Protein AF-A0A5K0XTN1-F1 (afdb_monomer_lite)

Foldseek 3Di:
DDDPPVVVCVVVVADPVGDDPVRVVVCCVVPNDPDDDDDD

Sequence (40 aa):
ERLPLEEVFDQLRTTRAGLTSADGEARLLIFGPNKLEEKP

Secondary structure (DSSP, 8-state):
----HHHHHHHHT-BTTB--HHHHHHHHHHH----PPPP-

pLDDT: mean 93.06, std 5.85, range [71.0, 97.19]

Structure (mmCIF, N/CA/C/O backbone):
data_AF-A0A5K0XTN1-F1
#
_entry.id   AF-A0A5K0XTN1-F1
#
loop_
_atom_site.group_PDB
_atom_site.id
_atom_site.type_symbol
_atom_site.label_atom_id
_atom_site.label_alt_id
_atom_site.label_comp_id
_atom_site.label_asym_id
_atom_site.label_entity_id
_atom_site.label_seq_id
_atom_site.pdbx_PDB_ins_code
_atom_site.Cartn_x
_atom_site.Cartn_y
_atom_site.Cartn_z
_atom_site.occupancy
_atom_site.B_iso_or_equiv
_atom_site.auth_seq_id
_atom_site.auth_comp_id
_atom_site.auth_asym_id
_atom_site.auth_atom_id
_atom_site.pdbx_PDB_model_num
ATOM 1 N N . GLU A 1 1 ? 6.966 -15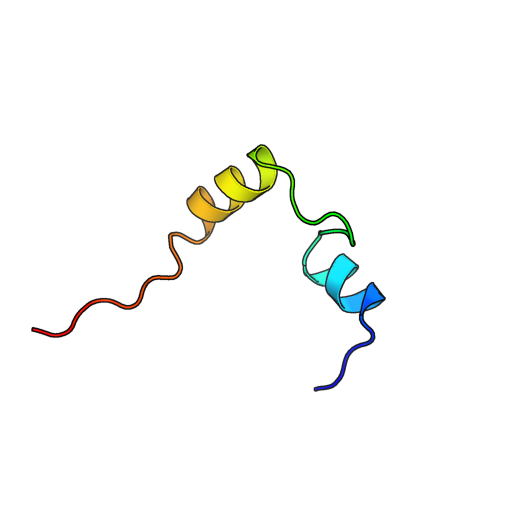.639 9.768 1.00 71.00 1 GLU A N 1
ATOM 2 C CA . GLU A 1 1 ? 7.530 -16.243 8.540 1.00 71.00 1 GLU A CA 1
ATOM 3 C C . GLU A 1 1 ? 8.540 -15.315 7.887 1.00 71.00 1 GLU A C 1
ATOM 5 O O . GLU A 1 1 ? 8.519 -14.121 8.165 1.00 71.00 1 GLU A O 1
ATOM 10 N N . ARG A 1 2 ? 9.436 -15.864 7.060 1.00 86.38 2 ARG A N 1
ATOM 11 C CA . ARG A 1 2 ? 10.348 -15.106 6.195 1.00 86.38 2 ARG A CA 1
ATOM 12 C C . ARG A 1 2 ? 10.026 -15.487 4.755 1.00 86.38 2 ARG A C 1
ATOM 14 O O . ARG A 1 2 ? 10.202 -16.645 4.398 1.00 86.38 2 ARG A O 1
ATOM 21 N N . LEU A 1 3 ? 9.555 -14.521 3.978 1.00 92.88 3 LEU A N 1
ATOM 22 C CA . LEU A 1 3 ? 9.245 -14.670 2.560 1.00 92.88 3 LEU A CA 1
ATOM 23 C C . LEU A 1 3 ? 10.284 -13.880 1.745 1.00 92.88 3 LEU A C 1
ATOM 25 O O . LEU A 1 3 ? 10.686 -12.798 2.194 1.00 92.88 3 LEU A O 1
ATOM 29 N N . PRO A 1 4 ? 10.741 -14.372 0.582 1.00 95.81 4 PRO A N 1
ATOM 30 C CA . PRO A 1 4 ? 11.533 -13.569 -0.342 1.00 95.81 4 PRO A CA 1
ATOM 31 C C . PRO A 1 4 ? 10.799 -12.289 -0.750 1.00 95.81 4 PRO A C 1
ATOM 33 O O . PRO A 1 4 ? 9.584 -12.280 -0.919 1.00 95.81 4 PRO A O 1
ATOM 36 N N . LEU A 1 5 ? 11.548 -11.198 -0.931 1.00 93.62 5 LEU A N 1
ATOM 37 C CA . LEU A 1 5 ? 10.960 -9.886 -1.220 1.00 93.62 5 LEU A CA 1
ATOM 38 C C . LEU A 1 5 ? 10.124 -9.880 -2.511 1.00 93.62 5 LEU A C 1
ATOM 40 O O . LEU A 1 5 ? 9.089 -9.227 -2.555 1.00 93.62 5 LEU A O 1
ATOM 44 N N . GLU A 1 6 ? 10.551 -10.616 -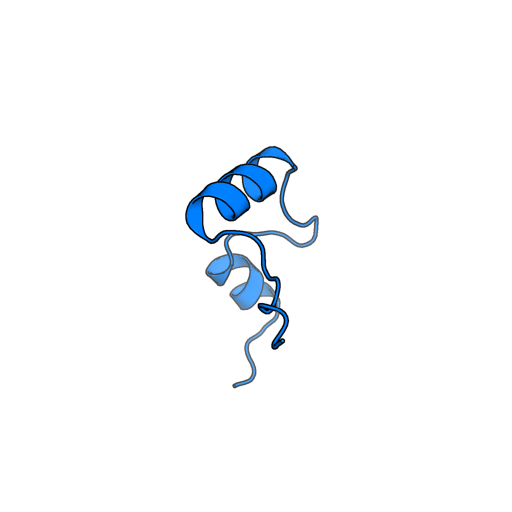3.537 1.00 94.62 6 GLU A N 1
ATOM 45 C CA . GLU A 1 6 ? 9.804 -10.702 -4.799 1.00 94.62 6 GLU A CA 1
ATOM 46 C C . GLU A 1 6 ? 8.426 -11.349 -4.604 1.00 94.62 6 GLU A C 1
ATOM 48 O O . GLU A 1 6 ? 7.426 -10.849 -5.106 1.00 94.62 6 GLU A O 1
ATOM 53 N N . GLU A 1 7 ? 8.335 -12.383 -3.768 1.00 95.56 7 GLU A N 1
ATOM 54 C CA . GLU A 1 7 ? 7.059 -13.037 -3.463 1.00 95.56 7 GLU A CA 1
ATOM 55 C C . GLU A 1 7 ? 6.127 -12.127 -2.643 1.00 95.56 7 GLU A C 1
ATOM 57 O O . GLU A 1 7 ? 4.904 -12.217 -2.758 1.00 95.56 7 GLU A O 1
ATOM 62 N N . VAL A 1 8 ? 6.680 -11.202 -1.845 1.00 95.38 8 VAL A N 1
ATOM 63 C CA . VAL A 1 8 ? 5.881 -10.180 -1.146 1.00 95.38 8 VAL A CA 1
ATOM 64 C C . VAL A 1 8 ? 5.210 -9.251 -2.158 1.00 95.38 8 VAL A C 1
ATOM 66 O O . VAL A 1 8 ? 4.051 -8.879 -1.971 1.00 95.38 8 VAL A O 1
ATOM 69 N N . PHE A 1 9 ? 5.909 -8.878 -3.231 1.00 96.06 9 PHE A N 1
ATOM 70 C CA . PHE A 1 9 ? 5.350 -8.021 -4.274 1.00 96.06 9 PHE A CA 1
ATOM 71 C C . PHE A 1 9 ? 4.195 -8.695 -5.011 1.00 96.06 9 PHE A C 1
ATOM 73 O O . PHE A 1 9 ? 3.152 -8.062 -5.191 1.00 96.06 9 PHE A O 1
ATOM 80 N N . ASP A 1 10 ? 4.324 -9.985 -5.319 1.00 95.00 10 ASP A N 1
ATOM 81 C CA . ASP A 1 10 ? 3.247 -10.768 -5.927 1.00 95.00 10 ASP A CA 1
ATOM 82 C C . ASP A 1 10 ? 2.031 -10.884 -4.996 1.00 95.00 10 ASP A C 1
ATOM 84 O O . ASP A 1 10 ? 0.901 -10.588 -5.397 1.00 95.00 10 ASP A O 1
ATOM 88 N N . GLN A 1 11 ? 2.246 -11.238 -3.724 1.00 93.88 11 GLN A N 1
ATOM 89 C CA . GLN A 1 11 ? 1.163 -11.367 -2.742 1.00 93.88 11 GLN A CA 1
ATOM 90 C C . GLN A 1 11 ? 0.437 -10.042 -2.498 1.00 93.88 11 GLN A C 1
ATOM 92 O O . GLN A 1 11 ? -0.795 -9.997 -2.450 1.00 93.88 11 GLN A O 1
ATOM 97 N N . LEU A 1 12 ? 1.188 -8.947 -2.364 1.00 93.75 12 LEU A N 1
ATOM 98 C CA . LEU A 1 12 ? 0.631 -7.618 -2.133 1.00 93.75 12 LEU A CA 1
ATOM 99 C C . LEU A 1 12 ? 0.185 -6.925 -3.421 1.00 93.75 12 LEU A C 1
ATOM 101 O O . LEU A 1 12 ? -0.338 -5.810 -3.331 1.00 93.75 12 LEU A O 1
ATOM 105 N N . ARG A 1 13 ? 0.363 -7.557 -4.590 1.00 93.88 13 ARG A N 1
ATOM 106 C CA . ARG A 1 13 ? 0.077 -7.005 -5.924 1.00 93.88 13 ARG A CA 1
ATOM 107 C C . ARG A 1 13 ? 0.636 -5.593 -6.076 1.00 93.88 13 ARG A C 1
ATOM 109 O O . ARG A 1 13 ? -0.104 -4.640 -6.313 1.00 93.88 13 ARG A O 1
ATOM 116 N N . THR A 1 14 ? 1.925 -5.449 -5.815 1.00 95.50 14 THR A N 1
ATOM 117 C CA . THR A 1 14 ? 2.655 -4.183 -5.921 1.00 95.50 14 THR A CA 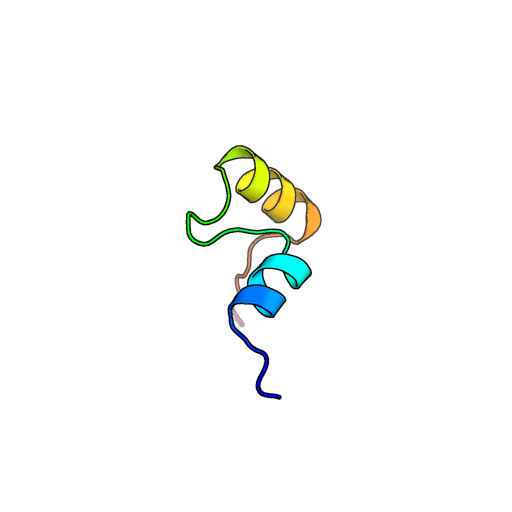1
ATOM 118 C C . THR A 1 14 ? 4.013 -4.440 -6.559 1.00 95.50 14 THR A C 1
ATOM 120 O O . THR A 1 14 ? 4.340 -5.571 -6.896 1.00 95.50 14 THR A O 1
ATOM 123 N N . THR A 1 15 ? 4.803 -3.397 -6.766 1.00 95.25 15 THR A N 1
ATOM 124 C CA . THR A 1 15 ? 6.138 -3.517 -7.358 1.00 95.25 15 THR A CA 1
ATOM 125 C C . THR A 1 15 ? 7.176 -2.835 -6.478 1.00 95.25 15 THR A C 1
ATOM 127 O O . THR A 1 15 ? 6.847 -2.163 -5.499 1.00 95.25 15 THR A O 1
ATOM 130 N N . ARG A 1 16 ? 8.449 -2.925 -6.877 1.00 95.62 16 ARG A N 1
ATOM 131 C CA . ARG A 1 16 ? 9.538 -2.143 -6.271 1.00 95.62 16 ARG A CA 1
ATOM 132 C C . ARG A 1 16 ? 9.318 -0.630 -6.354 1.00 95.62 16 ARG A C 1
ATOM 134 O O . ARG A 1 16 ? 9.829 0.088 -5.503 1.00 95.62 16 ARG A O 1
ATOM 141 N N . ALA A 1 17 ? 8.564 -0.156 -7.347 1.00 95.69 17 ALA A N 1
ATOM 142 C CA . ALA A 1 17 ? 8.185 1.251 -7.476 1.00 95.69 17 ALA A CA 1
ATOM 143 C C . ALA A 1 17 ? 6.978 1.633 -6.594 1.00 95.69 17 ALA A C 1
ATOM 145 O O . ALA A 1 17 ? 6.627 2.806 -6.515 1.00 95.69 17 ALA A O 1
ATOM 146 N N . GLY A 1 18 ? 6.361 0.660 -5.916 1.00 95.50 18 GLY A N 1
ATOM 147 C CA . GLY A 1 18 ? 5.171 0.854 -5.099 1.00 95.50 18 GLY A CA 1
ATOM 148 C C . GLY A 1 18 ? 3.870 0.803 -5.899 1.00 95.50 18 GLY A C 1
ATOM 149 O O . GLY A 1 18 ? 3.813 0.256 -7.003 1.00 95.50 18 GLY A O 1
ATOM 150 N N . LEU A 1 19 ? 2.818 1.345 -5.283 1.00 96.25 19 LEU A N 1
ATOM 151 C CA . LEU A 1 19 ? 1.484 1.477 -5.863 1.00 96.25 19 LEU A CA 1
ATOM 152 C C . LEU A 1 19 ? 1.345 2.817 -6.580 1.00 96.25 19 LEU A C 1
ATOM 154 O O . LEU A 1 19 ? 1.933 3.816 -6.161 1.00 96.25 19 LEU A O 1
ATOM 158 N N . THR A 1 20 ? 0.512 2.856 -7.616 1.00 96.38 20 THR A N 1
ATOM 159 C CA . THR A 1 20 ? 0.072 4.133 -8.183 1.00 96.38 20 THR A CA 1
ATOM 160 C C . THR A 1 20 ? -0.892 4.838 -7.223 1.00 96.38 20 THR A C 1
ATOM 162 O O . THR A 1 20 ? -1.489 4.200 -6.351 1.00 96.38 20 THR A O 1
ATOM 165 N N . SER A 1 21 ? -1.095 6.149 -7.390 1.00 96.75 21 SER A N 1
ATOM 166 C CA . SER A 1 21 ? -2.084 6.889 -6.589 1.00 96.75 21 SER A CA 1
ATOM 167 C C . SER A 1 21 ? -3.486 6.282 -6.709 1.00 96.75 21 SER A C 1
ATOM 169 O O . SER A 1 21 ? -4.159 6.104 -5.699 1.00 96.75 21 SER A O 1
ATOM 171 N N . ALA A 1 22 ? -3.880 5.867 -7.918 1.00 97.19 22 ALA A N 1
ATOM 172 C CA . ALA A 1 22 ? -5.173 5.232 -8.169 1.00 97.19 22 ALA A CA 1
ATOM 173 C C . ALA A 1 22 ? -5.321 3.886 -7.431 1.00 97.19 22 ALA A C 1
ATOM 175 O O . ALA A 1 22 ? -6.362 3.623 -6.829 1.00 97.19 22 ALA A O 1
ATOM 176 N N . ASP A 1 23 ? -4.274 3.052 -7.418 1.00 96.19 23 ASP A N 1
ATOM 177 C CA . ASP A 1 23 ? -4.283 1.788 -6.668 1.00 96.19 23 ASP A CA 1
ATOM 178 C C . ASP A 1 23 ? -4.360 2.027 -5.154 1.00 96.19 23 ASP A C 1
ATOM 180 O O . ASP A 1 23 ? -5.034 1.288 -4.433 1.00 96.19 23 ASP A O 1
ATOM 184 N N . GLY A 1 24 ? -3.664 3.056 -4.662 1.00 95.56 24 GLY A N 1
ATOM 185 C CA . GLY A 1 24 ? -3.705 3.466 -3.260 1.00 95.56 24 GLY A CA 1
ATOM 186 C C . GLY A 1 24 ? -5.102 3.914 -2.832 1.00 95.56 24 GLY A C 1
ATOM 187 O O . GLY A 1 24 ? -5.617 3.438 -1.820 1.00 95.56 24 GLY A O 1
ATOM 188 N N . GLU A 1 25 ? -5.744 4.765 -3.632 1.00 96.94 25 GLU A N 1
ATOM 189 C CA . GLU A 1 25 ? -7.118 5.228 -3.409 1.00 96.94 25 GLU A CA 1
ATOM 190 C C . GLU A 1 25 ? -8.116 4.064 -3.417 1.00 96.94 25 GLU A C 1
ATOM 192 O O . GLU A 1 25 ? -8.919 3.934 -2.492 1.00 96.94 25 GLU A O 1
ATOM 197 N N . ALA A 1 26 ? -8.017 3.156 -4.394 1.00 96.31 26 ALA A N 1
ATOM 198 C CA . ALA A 1 26 ? -8.869 1.970 -4.459 1.00 96.31 26 ALA A CA 1
ATOM 199 C C . ALA A 1 26 ? -8.734 1.090 -3.203 1.00 96.31 26 ALA A C 1
ATOM 201 O O . ALA A 1 26 ? -9.733 0.599 -2.675 1.00 96.31 26 ALA A O 1
ATOM 202 N N . ARG A 1 27 ? -7.514 0.915 -2.678 1.00 96.62 27 ARG A N 1
ATOM 203 C CA . ARG A 1 27 ? -7.287 0.157 -1.437 1.00 96.62 27 ARG A CA 1
ATOM 204 C C . ARG A 1 27 ? -7.851 0.862 -0.213 1.00 96.62 27 ARG A C 1
ATOM 206 O O . ARG A 1 27 ? -8.433 0.184 0.627 1.00 96.62 27 ARG A O 1
ATOM 213 N N . LEU A 1 28 ? -7.713 2.182 -0.111 1.00 96.19 28 LEU A N 1
ATOM 214 C CA . LEU A 1 28 ? -8.301 2.949 0.992 1.00 96.19 28 LEU A CA 1
ATOM 215 C C . LEU A 1 28 ? -9.826 2.825 1.019 1.00 96.19 28 LEU A C 1
ATOM 217 O O . LEU A 1 28 ? -10.398 2.712 2.097 1.00 96.19 28 LEU A O 1
ATOM 221 N N . LEU A 1 29 ? -10.482 2.783 -0.144 1.00 96.00 29 LEU A N 1
ATOM 222 C CA . LEU A 1 29 ? -11.930 2.568 -0.224 1.00 96.00 29 LEU A CA 1
ATOM 223 C C . LEU A 1 29 ? -12.353 1.169 0.252 1.00 96.00 29 LEU A C 1
ATOM 225 O O . LEU A 1 29 ? -13.413 1.031 0.855 1.00 96.00 29 LEU A O 1
ATOM 229 N N . ILE A 1 30 ? -11.539 0.140 -0.008 1.00 95.31 30 ILE A N 1
ATOM 230 C CA . ILE A 1 30 ? -11.8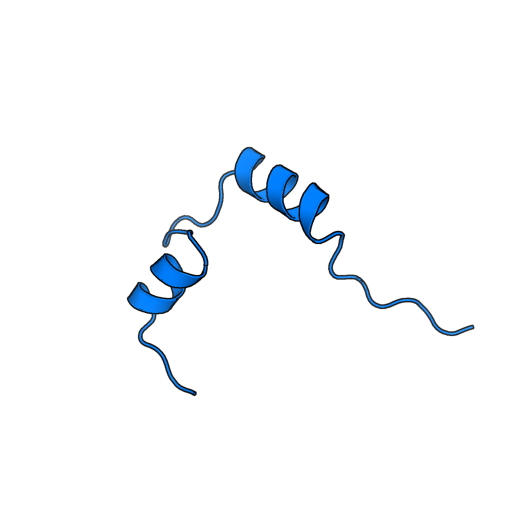50 -1.256 0.350 1.00 95.31 30 ILE A CA 1
ATOM 231 C C . ILE A 1 30 ? -11.507 -1.558 1.814 1.00 95.31 30 ILE A C 1
ATOM 233 O O . ILE A 1 30 ? -12.293 -2.189 2.516 1.00 95.31 30 ILE A O 1
ATOM 237 N N . PHE A 1 31 ? -10.320 -1.150 2.263 1.00 95.06 31 PHE A N 1
ATOM 238 C CA . PHE A 1 31 ? -9.767 -1.525 3.568 1.00 95.06 31 PHE A CA 1
ATOM 239 C C . PHE A 1 31 ? -9.932 -0.444 4.637 1.00 95.06 31 PHE A C 1
ATOM 241 O O . PHE A 1 31 ? -9.786 -0.736 5.822 1.00 95.06 31 PHE A O 1
ATOM 248 N N . GLY A 1 32 ? -10.240 0.789 4.238 1.00 94.38 32 GLY A N 1
ATOM 249 C CA . GLY A 1 32 ? -10.277 1.934 5.134 1.00 94.38 32 GLY A CA 1
ATOM 250 C C . GLY A 1 32 ? -8.883 2.444 5.527 1.00 94.38 32 GLY A C 1
ATOM 251 O O . GLY A 1 32 ? -7.851 1.889 5.132 1.00 94.38 32 GLY A O 1
ATOM 252 N N . PRO A 1 33 ? -8.831 3.545 6.293 1.00 94.94 33 PRO A N 1
ATOM 253 C CA . PRO A 1 33 ? -7.582 4.078 6.813 1.00 94.94 33 PRO A CA 1
ATOM 254 C C . PRO A 1 33 ? -6.995 3.146 7.881 1.00 94.94 33 PRO A C 1
ATOM 256 O O . PRO A 1 33 ? -7.695 2.692 8.782 1.00 94.94 33 PRO A O 1
ATOM 259 N N . ASN A 1 34 ? -5.679 2.925 7.838 1.00 94.62 34 ASN A N 1
ATOM 260 C CA . ASN A 1 34 ? -4.959 2.234 8.909 1.00 94.62 34 ASN A CA 1
ATOM 261 C C . ASN A 1 34 ? -4.726 3.187 10.093 1.00 94.62 34 ASN A C 1
ATOM 263 O O . ASN A 1 34 ? -3.608 3.652 10.327 1.00 94.62 34 ASN A O 1
ATOM 267 N N . LYS A 1 35 ? -5.803 3.536 10.797 1.00 91.62 35 LYS A N 1
ATOM 268 C CA . LYS A 1 35 ? -5.767 4.339 12.019 1.00 91.62 35 LYS A CA 1
ATOM 269 C C . LYS A 1 35 ? -6.378 3.524 13.156 1.00 91.62 35 LYS A C 1
ATOM 271 O O . LYS A 1 35 ? -7.409 2.885 12.980 1.00 91.62 35 LYS A O 1
ATOM 276 N N . LEU A 1 36 ? -5.734 3.550 14.320 1.00 92.00 36 LEU A N 1
ATOM 277 C CA . LEU A 1 36 ? -6.339 3.035 15.544 1.00 92.00 36 LEU A CA 1
ATOM 278 C C . LEU A 1 36 ? -7.348 4.051 16.075 1.00 92.00 36 LEU A C 1
ATOM 280 O O . LEU A 1 36 ? -7.064 5.250 16.107 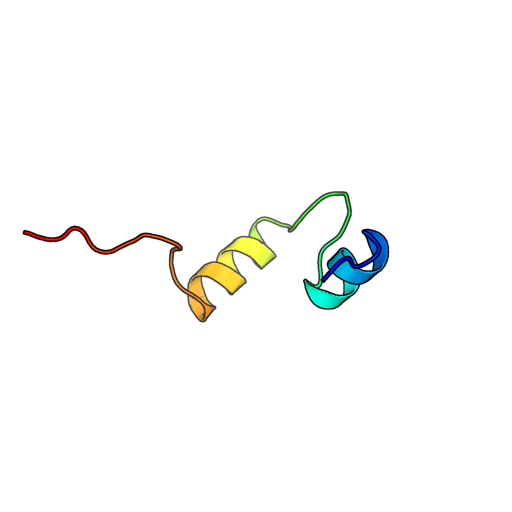1.00 92.00 36 LEU A O 1
ATOM 284 N N . GLU A 1 37 ? -8.494 3.556 16.526 1.00 88.12 37 GLU A N 1
ATOM 285 C CA . GLU A 1 37 ? -9.469 4.379 17.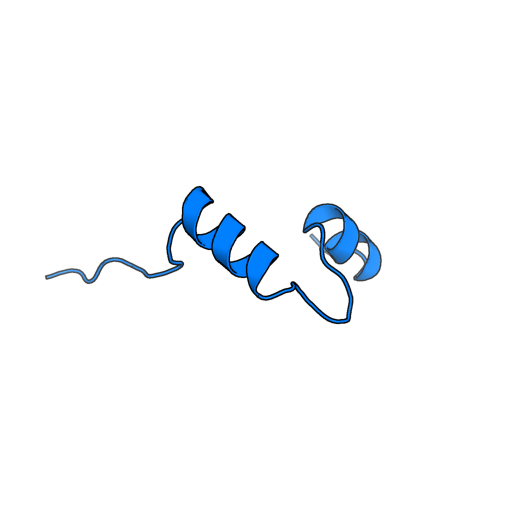232 1.00 88.12 37 GLU A CA 1
ATOM 286 C C . GLU A 1 37 ? -8.874 4.874 18.552 1.00 88.12 37 GLU A C 1
ATOM 288 O O . GLU A 1 37 ? -8.284 4.109 19.325 1.00 88.12 37 GLU A O 1
ATOM 293 N N . GLU A 1 38 ? -9.017 6.171 18.800 1.00 88.62 38 GLU A N 1
ATOM 294 C CA . GLU A 1 38 ? -8.584 6.778 20.051 1.00 88.62 38 GLU A CA 1
ATOM 295 C C . GLU A 1 38 ? -9.530 6.316 21.160 1.00 88.62 38 GLU A C 1
ATOM 297 O O . GLU A 1 38 ? -10.754 6.418 21.048 1.00 88.62 38 GLU A O 1
ATOM 302 N N . LYS A 1 39 ? -8.962 5.761 22.232 1.00 77.62 39 LYS A N 1
ATOM 303 C CA . LYS A 1 39 ? -9.746 5.482 23.433 1.00 77.62 39 LYS A CA 1
ATOM 304 C C . LYS A 1 39 ? -10.027 6.812 24.141 1.00 77.62 39 LYS A C 1
ATOM 306 O O . LYS A 1 39 ? -9.104 7.625 24.210 1.00 77.62 39 LYS A O 1
ATOM 311 N N . PRO A 1 40 ? -11.254 7.027 24.643 1.00 74.50 40 PRO A N 1
ATOM 312 C CA . PRO A 1 40 ? -11.547 8.174 25.493 1.00 74.50 40 PRO A CA 1
ATOM 313 C C . PRO A 1 40 ? -10.733 8.139 26.792 1.00 74.50 40 PRO A C 1
ATOM 315 O O . PRO A 1 40 ? -10.364 7.024 27.239 1.00 74.50 40 PRO A O 1
#

Organism: NCBI:txid210225

Radius of gyration: 13.66 Å; chains: 1; bounding box: 24×24×34 Å

InterPro domains:
  IPR004014 Cation-transporting P-type ATPase, N-terminal [PF00690] (2-39)
  IPR023298 P-type ATPase, transmembrane domain superfamily [SSF81665] (2-40)